Protein AF-A0A1I9G4T0-F1 (afdb_monomer)

Foldseek 3Di:
DDDDDPCPDPDPDPQDPLNVVLVVLVVQLVVLVVVVVVVCVVPVDDDCPDPSVVSNVVSVLVNQLSVCVVVPPPPQPDSDPLSVLVVVVVPDVVSVVVNVVVVVVVVVVVVVD

pLDDT: mean 79.98, std 18.48, range [34.06, 97.25]

Radius of gyration: 18.48 Å; Cα contacts (8 Å, |Δi|>4): 51; chains: 1; bounding box: 51×46×43 Å

InterPro domains:
  IPR004012 RUN domain [PF02759] (55-99)
  IPR004012 RUN domain [PS50826] (47-113)
  IPR037213 RUN domain superfamily [G3DSA:1.20.58.900] (13-106)
  IPR037213 RUN domain superfamily [SSF140741] (20-101)

Nearest PDB structures (foldseek):
  8pm4-assembly1_A  TM=6.466E-01  e=3.377E+00  Gordonia otitidis NBRC 100426

Organism: Brugia malayi (NCBI:txid6279)

Sequence (113 aa):
MLCINFDVDFDVEAPTEATRRKERLLNTLKREVKIIMEESVNRKAINAKSTYVTSLCAAVEQCLLDGLKRRLLGLFGGRSTYALLHNIAKFCPEAATVLTLTIRAHDDEIVFV

Mean predicted aligned error: 10.46 Å

Secondary structure (DSSP, 8-state):
----------------HHHHHHHHHHHHHHHHHHHHHHHHHHHSS--TTSHHHHHHHHHHHHHHHHHHHHH-SS-SSSS-HHHHHHHHTTT-HHHHHHHHHHHHHHHHHHHT-

Solvent-accessible surface area (backbone atoms only — not comparable to full-atom values): 6880 Å² total; per-residue (Å²): 144,77,90,81,72,98,69,81,79,84,74,88,62,82,75,47,74,67,53,52,52,51,48,52,44,51,52,51,36,55,49,39,54,50,52,47,50,55,47,37,70,73,60,76,60,77,61,83,88,35,68,61,48,53,52,36,51,53,38,49,50,53,47,52,51,57,54,48,73,77,62,74,72,85,76,60,98,52,102,41,73,67,52,49,43,63,58,48,26,76,80,31,72,69,45,36,52,51,47,56,52,50,52,52,54,51,56,55,57,56,74,78,104

Structure (mmCIF, N/CA/C/O backbone):
data_AF-A0A1I9G4T0-F1
#
_entry.id   AF-A0A1I9G4T0-F1
#
loop_
_atom_site.group_PDB
_atom_site.id
_atom_site.type_symbol
_atom_site.label_atom_id
_atom_site.label_alt_id
_atom_site.label_comp_id
_atom_site.label_asym_id
_atom_site.label_entity_id
_atom_site.label_seq_id
_atom_site.pdbx_PDB_ins_code
_atom_site.Cartn_x
_atom_site.Cartn_y
_atom_site.Cartn_z
_atom_site.occupancy
_atom_site.B_iso_or_equiv
_atom_site.auth_seq_id
_atom_site.auth_comp_id
_atom_site.auth_asym_id
_atom_site.auth_atom_id
_atom_site.pdbx_PDB_model_num
ATOM 1 N N . MET A 1 1 ? 14.961 -31.194 5.552 1.00 45.88 1 MET A N 1
ATOM 2 C CA . MET A 1 1 ? 16.235 -30.644 6.049 1.00 45.88 1 MET A CA 1
ATOM 3 C C . MET A 1 1 ? 17.078 -30.268 4.852 1.00 45.88 1 MET A C 1
ATOM 5 O O . MET A 1 1 ? 17.611 -31.153 4.207 1.00 45.88 1 MET A O 1
ATOM 9 N N . LEU A 1 2 ? 17.075 -28.981 4.517 1.00 36.69 2 LEU A N 1
ATOM 10 C CA . LEU A 1 2 ? 18.189 -28.234 3.933 1.00 36.69 2 LEU A CA 1
ATOM 11 C C . LEU A 1 2 ? 17.692 -26.795 3.792 1.00 36.69 2 LEU A C 1
ATOM 13 O O . LEU A 1 2 ? 17.016 -26.428 2.837 1.00 36.69 2 LEU A O 1
ATOM 17 N N . CYS A 1 3 ? 17.948 -26.029 4.852 1.00 46.94 3 CYS A N 1
ATOM 18 C CA . CYS A 1 3 ? 17.951 -24.579 4.816 1.00 46.94 3 CYS A CA 1
ATOM 19 C C . CYS A 1 3 ? 19.026 -24.179 3.805 1.00 46.94 3 CYS A C 1
ATOM 21 O O . CYS A 1 3 ? 20.199 -24.468 4.035 1.00 46.94 3 CYS A O 1
ATOM 23 N N . ILE A 1 4 ? 18.637 -23.572 2.687 1.00 50.59 4 ILE A N 1
ATOM 24 C CA . ILE A 1 4 ? 19.594 -23.014 1.732 1.00 50.59 4 ILE A CA 1
ATOM 25 C C . ILE A 1 4 ? 19.441 -21.497 1.787 1.00 50.59 4 ILE A C 1
ATOM 27 O O . ILE A 1 4 ? 18.586 -20.910 1.137 1.00 50.59 4 ILE A O 1
ATOM 31 N N . ASN A 1 5 ? 20.231 -20.945 2.707 1.00 40.97 5 ASN A N 1
ATOM 32 C CA . ASN A 1 5 ? 20.834 -19.616 2.748 1.00 40.97 5 ASN A CA 1
ATOM 33 C C . ASN A 1 5 ? 19.957 -18.408 2.395 1.00 40.97 5 ASN A C 1
ATOM 35 O O . ASN A 1 5 ? 19.859 -17.954 1.259 1.00 40.97 5 ASN A O 1
ATOM 39 N N . PHE A 1 6 ? 19.430 -17.832 3.474 1.00 43.31 6 PHE A N 1
ATOM 40 C CA . PHE A 1 6 ? 19.216 -16.404 3.654 1.00 43.31 6 PHE A CA 1
ATOM 41 C C . PHE A 1 6 ? 20.584 -15.701 3.731 1.00 43.31 6 PHE A C 1
ATOM 43 O O . PHE A 1 6 ? 21.030 -15.328 4.806 1.00 43.31 6 PHE A O 1
ATOM 50 N N . ASP A 1 7 ? 21.267 -15.570 2.601 1.00 40.59 7 ASP A N 1
ATOM 51 C CA . ASP A 1 7 ? 22.393 -14.647 2.449 1.00 40.59 7 ASP A CA 1
ATOM 52 C C . ASP A 1 7 ? 22.093 -13.837 1.191 1.00 40.59 7 ASP A C 1
ATOM 54 O O . ASP A 1 7 ? 22.430 -14.203 0.069 1.00 40.59 7 ASP A O 1
ATOM 58 N N . VAL A 1 8 ? 21.282 -12.793 1.370 1.00 46.91 8 VAL A N 1
ATOM 59 C CA . VAL A 1 8 ? 21.206 -11.722 0.381 1.00 46.91 8 VAL A CA 1
ATOM 60 C C . VAL A 1 8 ? 22.439 -10.882 0.654 1.00 46.91 8 VAL A C 1
ATOM 62 O O . VAL A 1 8 ? 22.428 -10.088 1.596 1.00 46.91 8 VAL A O 1
ATOM 65 N N . ASP A 1 9 ? 23.489 -11.134 -0.125 1.00 34.06 9 ASP A N 1
ATOM 66 C CA . ASP A 1 9 ? 24.745 -10.393 -0.128 1.00 34.06 9 ASP A CA 1
ATOM 67 C C . ASP A 1 9 ? 24.509 -8.896 0.128 1.00 34.06 9 ASP A C 1
ATOM 69 O O . ASP A 1 9 ? 23.803 -8.193 -0.605 1.00 34.06 9 ASP A O 1
ATOM 73 N N . PHE A 1 10 ? 25.091 -8.419 1.229 1.00 52.75 10 PHE A N 1
ATOM 74 C CA . PHE A 1 10 ? 25.192 -7.010 1.583 1.00 52.75 10 PHE A CA 1
ATOM 75 C C . PHE A 1 10 ? 26.375 -6.406 0.822 1.00 52.75 10 PHE A C 1
ATOM 77 O O . PHE A 1 10 ? 27.399 -6.060 1.406 1.00 52.75 10 PHE A O 1
ATOM 84 N N . ASP A 1 11 ? 26.247 -6.271 -0.493 1.00 40.16 11 ASP A N 1
ATOM 85 C CA . ASP A 1 11 ? 27.157 -5.422 -1.253 1.00 40.16 11 ASP A CA 1
ATOM 86 C C . ASP A 1 11 ? 26.722 -3.960 -1.075 1.00 40.16 11 ASP A C 1
ATOM 88 O O . ASP A 1 11 ? 25.740 -3.488 -1.658 1.00 40.16 11 ASP A O 1
ATOM 92 N N . VAL A 1 12 ? 27.448 -3.223 -0.225 1.00 53.91 12 VAL A N 1
ATOM 93 C CA . VAL A 1 12 ? 27.384 -1.753 -0.152 1.00 53.91 12 VAL A CA 1
ATOM 94 C C . VAL A 1 12 ? 28.040 -1.182 -1.407 1.00 53.91 12 VAL A C 1
ATOM 96 O O . VAL A 1 12 ? 29.164 -0.691 -1.412 1.00 53.91 12 VAL A O 1
ATOM 99 N N . GLU A 1 13 ? 27.302 -1.243 -2.506 1.00 46.78 13 GLU A N 1
ATOM 100 C CA . GLU A 1 13 ? 27.539 -0.401 -3.666 1.00 46.78 13 GLU A CA 1
ATOM 101 C C . GLU A 1 13 ? 26.925 0.980 -3.392 1.00 46.78 13 GLU A C 1
ATOM 103 O O . GLU A 1 13 ? 25.825 1.092 -2.839 1.00 46.78 13 GLU A O 1
ATOM 108 N N . ALA A 1 14 ? 27.655 2.056 -3.712 1.00 59.75 14 ALA A N 1
ATOM 109 C CA . ALA A 1 14 ? 27.213 3.420 -3.430 1.00 59.75 14 ALA A CA 1
ATOM 110 C C . ALA A 1 14 ? 25.772 3.625 -3.943 1.00 59.75 14 ALA A C 1
ATOM 112 O O . ALA A 1 14 ? 25.498 3.372 -5.120 1.00 59.75 14 ALA A O 1
ATOM 113 N N . PRO A 1 15 ? 24.823 4.064 -3.092 1.00 61.81 15 PRO A N 1
ATOM 114 C CA . PRO A 1 15 ? 23.416 4.016 -3.449 1.00 61.81 15 PRO A CA 1
ATOM 115 C C . PRO A 1 15 ? 23.158 4.962 -4.617 1.00 61.81 15 PRO A C 1
ATOM 117 O O . PRO A 1 15 ? 23.277 6.184 -4.479 1.00 61.81 15 PRO A O 1
ATOM 120 N N . THR A 1 16 ? 22.785 4.380 -5.758 1.00 80.94 16 THR A N 1
ATOM 121 C CA . THR A 1 16 ? 22.353 5.125 -6.943 1.00 80.94 16 THR A CA 1
ATOM 122 C C . THR A 1 16 ? 21.214 6.085 -6.581 1.00 80.94 16 THR A C 1
ATOM 124 O O . THR A 1 16 ? 20.464 5.859 -5.625 1.00 80.94 16 THR A O 1
ATOM 127 N N . GLU A 1 17 ? 21.021 7.150 -7.363 1.00 83.50 17 GLU A N 1
ATOM 128 C CA . GLU A 1 17 ? 19.911 8.094 -7.144 1.00 83.50 17 GLU A CA 1
ATOM 129 C C . GLU A 1 17 ? 18.542 7.383 -7.136 1.00 83.50 17 GLU A C 1
ATOM 131 O O . GLU A 1 17 ? 17.634 7.752 -6.389 1.00 83.50 17 GLU A O 1
ATOM 136 N N . ALA A 1 18 ? 18.408 6.289 -7.894 1.00 82.12 18 ALA A N 1
ATOM 137 C CA . ALA A 1 18 ? 17.226 5.433 -7.873 1.00 82.12 18 ALA A CA 1
ATOM 138 C C . ALA A 1 18 ? 17.037 4.718 -6.522 1.00 82.12 18 ALA A C 1
ATOM 140 O O . ALA A 1 18 ? 15.914 4.664 -6.015 1.00 82.12 18 ALA A O 1
ATOM 141 N N . THR A 1 19 ? 18.116 4.211 -5.919 1.00 86.19 19 THR A N 1
ATOM 142 C CA . THR A 1 19 ? 18.098 3.586 -4.588 1.00 86.19 19 THR A CA 1
ATOM 143 C C . THR A 1 19 ? 17.715 4.602 -3.514 1.00 86.19 19 THR A C 1
ATOM 145 O O . THR A 1 19 ? 16.812 4.336 -2.722 1.00 86.19 19 THR A O 1
ATOM 148 N N . ARG A 1 20 ? 18.303 5.806 -3.544 1.00 88.56 20 ARG A N 1
ATOM 149 C CA . ARG A 1 20 ? 17.976 6.899 -2.606 1.00 88.56 20 ARG A CA 1
ATOM 150 C C . ARG A 1 20 ? 16.524 7.350 -2.729 1.00 88.56 20 ARG A C 1
ATOM 152 O O . ARG A 1 20 ? 15.841 7.560 -1.730 1.00 88.56 20 ARG A O 1
ATOM 159 N N . ARG A 1 21 ? 16.022 7.482 -3.957 1.00 89.12 21 ARG A N 1
ATOM 160 C CA . ARG A 1 21 ? 14.618 7.819 -4.224 1.00 89.12 21 ARG A CA 1
ATOM 161 C C . ARG A 1 21 ? 13.670 6.747 -3.691 1.00 89.12 21 ARG A C 1
ATOM 163 O O . ARG A 1 21 ? 12.700 7.088 -3.017 1.00 89.12 21 ARG A O 1
ATOM 170 N N . LYS A 1 22 ? 13.966 5.469 -3.947 1.00 89.94 22 LYS A N 1
ATOM 171 C CA . LYS A 1 22 ? 13.203 4.333 -3.409 1.00 89.94 22 LYS A CA 1
ATOM 172 C C . LYS A 1 22 ? 13.189 4.361 -1.881 1.00 89.94 22 LYS A C 1
ATOM 174 O O . LYS A 1 22 ? 12.131 4.205 -1.282 1.00 89.94 22 LYS A O 1
ATOM 179 N N . GLU A 1 23 ? 14.336 4.596 -1.256 1.00 93.56 23 GLU A N 1
ATOM 180 C CA . GLU A 1 23 ? 14.456 4.673 0.199 1.00 93.56 23 GLU A CA 1
ATOM 181 C C . GLU A 1 23 ? 13.604 5.807 0.786 1.00 93.56 23 GLU A C 1
ATOM 183 O O . GLU A 1 23 ? 12.851 5.579 1.732 1.00 93.56 23 GLU A O 1
ATOM 188 N N . ARG A 1 24 ? 13.639 7.005 0.187 1.00 94.50 24 ARG A N 1
ATOM 189 C CA . ARG A 1 24 ? 12.790 8.135 0.606 1.00 94.50 24 ARG A CA 1
ATOM 190 C C . ARG A 1 24 ? 11.305 7.784 0.548 1.00 94.50 24 ARG A C 1
ATOM 192 O O . ARG A 1 24 ? 10.596 8.027 1.518 1.00 94.50 24 ARG A O 1
ATOM 199 N N . LEU A 1 25 ? 10.853 7.182 -0.552 1.00 94.69 25 LEU A N 1
ATOM 200 C CA . LEU A 1 25 ? 9.458 6.764 -0.719 1.00 94.69 25 LEU A CA 1
ATOM 201 C C . LEU A 1 25 ? 9.047 5.724 0.333 1.00 94.69 25 LEU A C 1
ATOM 203 O O . LEU A 1 25 ? 8.004 5.868 0.967 1.00 94.69 25 LEU A O 1
ATOM 207 N N . LEU A 1 26 ? 9.896 4.724 0.583 1.00 95.06 26 LEU A N 1
ATOM 208 C CA . LEU A 1 26 ? 9.639 3.707 1.604 1.00 95.06 26 LEU A CA 1
ATOM 209 C C . LEU A 1 26 ? 9.621 4.291 3.019 1.00 95.06 26 LEU A C 1
ATOM 211 O O . LEU A 1 26 ? 8.795 3.885 3.831 1.00 95.06 26 LEU A O 1
ATOM 215 N N . ASN A 1 27 ? 10.500 5.244 3.324 1.00 96.44 27 ASN A N 1
ATOM 216 C CA . ASN A 1 27 ? 10.526 5.907 4.626 1.00 96.44 27 ASN A CA 1
ATOM 217 C C . ASN A 1 27 ? 9.270 6.757 4.853 1.00 96.44 27 ASN A C 1
ATOM 219 O O . ASN A 1 27 ? 8.710 6.725 5.949 1.00 96.44 27 ASN A O 1
ATOM 223 N N . THR A 1 28 ? 8.791 7.461 3.825 1.00 96.69 28 THR A N 1
ATOM 224 C CA . THR A 1 28 ? 7.504 8.168 3.877 1.00 96.69 28 THR A CA 1
ATOM 225 C C . THR A 1 28 ? 6.357 7.189 4.097 1.00 96.69 28 THR A C 1
ATOM 227 O O . THR A 1 28 ? 5.586 7.362 5.034 1.00 96.69 28 THR A O 1
ATOM 230 N N . LEU A 1 29 ? 6.280 6.110 3.314 1.00 97.19 29 LEU A N 1
ATOM 231 C CA . LEU A 1 29 ? 5.213 5.122 3.458 1.00 97.19 29 LEU A CA 1
ATOM 232 C C . LEU A 1 29 ? 5.193 4.490 4.859 1.00 97.19 29 LEU A C 1
ATOM 234 O O . LEU A 1 29 ? 4.140 4.400 5.482 1.00 97.19 29 LEU A O 1
ATOM 238 N N . LYS A 1 30 ? 6.360 4.109 5.395 1.00 96.81 30 LYS A N 1
ATOM 239 C CA . LYS A 1 30 ? 6.486 3.582 6.765 1.00 96.81 30 LYS A CA 1
ATOM 240 C C . LYS A 1 30 ? 5.996 4.577 7.817 1.00 96.81 30 LYS A C 1
ATOM 242 O O . LYS A 1 30 ? 5.363 4.166 8.787 1.00 96.81 30 LYS A O 1
ATOM 247 N N . ARG A 1 31 ? 6.288 5.870 7.641 1.00 97.25 31 ARG A N 1
ATOM 248 C CA . ARG A 1 31 ? 5.804 6.931 8.533 1.00 97.25 31 ARG A CA 1
ATOM 249 C C . ARG A 1 31 ? 4.280 7.008 8.511 1.00 97.25 31 ARG A C 1
ATOM 251 O O . ARG A 1 31 ? 3.682 6.976 9.579 1.00 97.25 31 ARG A O 1
ATOM 258 N N . GLU A 1 32 ? 3.666 7.061 7.333 1.00 97.12 32 GLU A N 1
ATOM 259 C CA . GLU A 1 32 ? 2.202 7.141 7.210 1.00 97.12 32 GLU A CA 1
ATOM 260 C C . GLU A 1 32 ? 1.507 5.907 7.802 1.00 97.12 32 GLU A C 1
ATOM 262 O O . GLU A 1 32 ? 0.519 6.039 8.521 1.00 97.12 32 GLU A O 1
ATOM 267 N N . VAL A 1 33 ? 2.068 4.708 7.589 1.00 96.75 33 VAL A N 1
ATOM 268 C CA . VAL A 1 33 ? 1.570 3.461 8.201 1.00 96.75 33 VAL A CA 1
ATOM 269 C C . VAL A 1 33 ? 1.636 3.524 9.727 1.00 96.75 33 VAL A C 1
ATOM 271 O O . VAL A 1 33 ? 0.700 3.107 10.408 1.00 96.75 33 VAL A O 1
ATOM 274 N N . LYS A 1 34 ? 2.721 4.068 10.285 1.00 96.06 34 LYS A N 1
ATOM 275 C CA . LYS A 1 34 ? 2.841 4.241 11.735 1.00 96.06 34 LYS A CA 1
ATOM 276 C C . LYS A 1 34 ? 1.776 5.201 12.268 1.00 96.06 34 LYS A C 1
ATOM 278 O O . LYS A 1 34 ? 1.112 4.875 13.245 1.00 96.06 34 LYS A O 1
ATOM 283 N N . ILE A 1 35 ? 1.581 6.338 11.603 1.00 94.06 35 ILE A N 1
ATOM 284 C CA . ILE A 1 35 ? 0.605 7.351 12.019 1.00 94.06 35 ILE A CA 1
ATOM 285 C C . ILE A 1 35 ? -0.817 6.776 12.004 1.00 94.06 35 ILE A C 1
ATOM 287 O O . ILE A 1 35 ? -1.535 6.907 12.992 1.00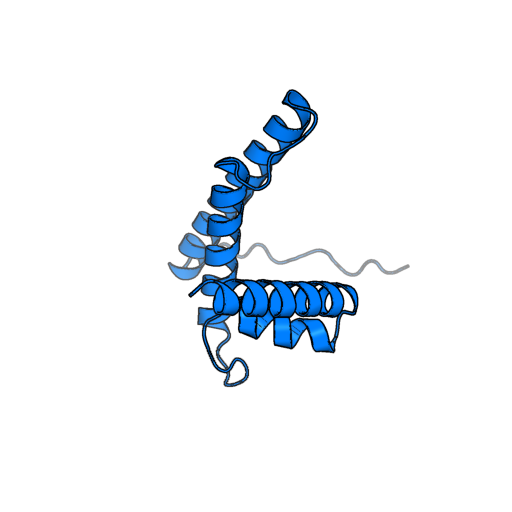 94.06 35 ILE A O 1
ATOM 291 N N . ILE A 1 36 ? -1.229 6.112 10.917 1.00 93.19 36 ILE A N 1
ATOM 292 C CA . ILE A 1 36 ? -2.585 5.549 10.836 1.00 93.19 36 ILE A CA 1
ATOM 293 C C . ILE A 1 36 ? -2.794 4.430 11.864 1.00 93.19 36 ILE A C 1
ATOM 295 O O . ILE A 1 36 ? -3.887 4.289 12.408 1.00 93.19 36 ILE A O 1
ATOM 299 N N . MET A 1 37 ? -1.748 3.657 12.173 1.00 93.88 37 MET A N 1
ATOM 300 C CA . MET A 1 37 ? -1.804 2.614 13.193 1.00 93.88 37 MET A CA 1
ATOM 301 C C . MET A 1 37 ? -1.984 3.215 14.591 1.00 93.88 37 MET A C 1
ATOM 303 O O . MET A 1 37 ? -2.881 2.788 15.314 1.00 93.88 37 MET A O 1
ATOM 307 N N . GLU A 1 38 ? -1.202 4.234 14.950 1.00 93.06 38 GLU A N 1
ATOM 308 C CA . GLU A 1 38 ? -1.351 4.962 16.220 1.00 93.06 38 GLU A CA 1
ATOM 309 C C . GLU A 1 38 ? -2.750 5.582 16.347 1.00 93.06 38 GLU A C 1
ATOM 311 O O . GLU A 1 38 ? -3.420 5.433 17.370 1.00 93.06 38 GLU A O 1
ATOM 316 N N . GLU A 1 39 ? -3.243 6.197 15.275 1.00 90.56 39 GLU A N 1
ATOM 317 C CA . GLU A 1 39 ? -4.573 6.800 15.253 1.00 90.56 39 GLU A CA 1
ATOM 318 C C . GLU A 1 39 ? -5.694 5.759 15.408 1.00 90.56 39 GLU A C 1
ATOM 320 O O . GLU A 1 39 ? -6.665 5.987 16.137 1.00 90.56 39 GLU A O 1
ATOM 325 N N . SER A 1 40 ? -5.551 4.589 14.772 1.00 89.88 40 SER A N 1
ATOM 326 C CA . SER A 1 40 ? -6.513 3.484 14.892 1.00 89.88 40 SER A CA 1
ATOM 327 C C . SER A 1 40 ? -6.660 3.002 16.336 1.00 89.88 40 SER A C 1
ATOM 329 O O . SER A 1 40 ? -7.771 2.702 16.783 1.00 89.88 40 SER A O 1
ATOM 331 N N . VAL A 1 41 ? -5.550 2.993 17.081 1.00 90.56 41 VAL A N 1
ATOM 332 C CA . VAL A 1 41 ? -5.509 2.584 18.487 1.00 90.56 41 VAL A CA 1
ATOM 333 C C . VAL A 1 41 ? -6.177 3.642 19.365 1.00 90.56 41 VAL A C 1
ATOM 335 O O . VAL A 1 41 ? -6.959 3.296 20.251 1.00 90.56 41 VAL A O 1
ATOM 338 N N . ASN A 1 42 ? -5.942 4.927 19.091 1.00 86.62 42 ASN A N 1
ATOM 339 C CA . ASN A 1 42 ? -6.480 6.016 19.907 1.00 86.62 42 ASN A CA 1
ATOM 340 C C . ASN A 1 42 ? -7.982 6.257 19.698 1.00 86.62 42 ASN A C 1
ATOM 342 O O . ASN A 1 42 ? -8.690 6.556 20.661 1.00 86.62 42 ASN A O 1
ATOM 346 N N . ARG A 1 43 ? -8.493 6.153 18.463 1.00 81.19 43 ARG A N 1
ATOM 347 C CA . ARG A 1 43 ? -9.882 6.542 18.137 1.00 81.19 43 ARG A CA 1
ATOM 348 C C . ARG A 1 43 ? -10.862 5.387 17.960 1.00 81.19 43 ARG A C 1
ATOM 350 O O . ARG A 1 43 ? -12.048 5.649 17.772 1.00 81.19 43 ARG A O 1
ATOM 357 N N . LYS A 1 44 ? -10.408 4.129 18.024 1.00 75.50 44 LYS A N 1
ATOM 358 C CA . LYS A 1 44 ? -11.184 2.888 17.785 1.00 75.50 44 LYS A CA 1
ATOM 359 C C . LYS A 1 44 ? -11.797 2.747 16.380 1.00 75.50 44 LYS A C 1
ATOM 361 O O . LYS A 1 44 ? -12.119 1.632 15.983 1.00 75.50 44 LYS A O 1
ATOM 366 N N . ALA A 1 45 ? -11.950 3.837 15.627 1.00 77.56 45 ALA A N 1
ATOM 367 C CA . ALA A 1 45 ? -12.396 3.861 14.241 1.00 77.56 45 ALA A CA 1
ATOM 368 C C . ALA A 1 45 ? -11.715 5.004 13.476 1.00 77.56 45 ALA A C 1
ATOM 370 O O . ALA A 1 45 ? -11.608 6.127 13.972 1.00 77.56 45 ALA A O 1
ATOM 371 N N . ILE A 1 46 ? -11.288 4.720 12.246 1.00 87.38 46 ILE A N 1
ATOM 372 C CA . ILE A 1 46 ? -10.711 5.710 11.334 1.00 87.38 46 ILE A CA 1
ATOM 373 C C . ILE A 1 46 ? -11.780 6.124 10.324 1.00 87.38 46 ILE A C 1
ATOM 375 O O . ILE A 1 46 ? -12.401 5.280 9.681 1.00 87.38 46 ILE A O 1
ATOM 379 N N . ASN A 1 47 ? -11.979 7.433 10.156 1.00 88.62 47 ASN A N 1
ATOM 380 C CA . ASN A 1 47 ? -12.845 7.960 9.105 1.00 88.62 47 ASN A CA 1
ATOM 381 C C . ASN A 1 47 ? -12.138 7.856 7.743 1.00 88.62 47 ASN A C 1
ATOM 383 O O . ASN A 1 47 ? -11.021 8.354 7.587 1.00 88.62 47 ASN A O 1
ATOM 387 N N . ALA A 1 48 ? -12.813 7.278 6.747 1.00 85.75 48 ALA A N 1
ATOM 388 C CA . ALA A 1 48 ? -12.319 7.167 5.374 1.00 85.75 48 ALA A CA 1
ATOM 389 C C . ALA A 1 48 ? -11.986 8.527 4.726 1.00 85.75 48 ALA A C 1
ATOM 391 O O . ALA A 1 48 ? -11.133 8.592 3.852 1.00 85.75 48 ALA A O 1
ATOM 392 N N . LYS A 1 49 ? -12.616 9.620 5.179 1.00 87.06 49 LYS A N 1
ATOM 393 C CA . LYS A 1 49 ? -12.344 10.996 4.720 1.00 87.06 49 LYS A CA 1
ATOM 394 C C . LYS A 1 49 ? -11.313 11.740 5.579 1.00 87.06 49 LYS A C 1
ATOM 396 O O . LYS A 1 49 ? -11.170 12.953 5.456 1.00 87.06 49 LYS A O 1
ATOM 401 N N . SER A 1 50 ? -10.646 11.053 6.506 1.00 91.00 50 SER A N 1
ATOM 402 C CA . SER A 1 50 ? -9.613 11.673 7.337 1.00 91.00 50 SER A CA 1
ATOM 403 C C . SER A 1 50 ? -8.351 11.977 6.532 1.00 91.00 50 SER A C 1
ATOM 405 O O . SER A 1 50 ? -8.018 11.297 5.562 1.00 91.00 50 SER A O 1
ATOM 407 N N . THR A 1 51 ? -7.599 12.972 6.993 1.00 92.19 51 THR A N 1
ATOM 408 C CA . THR A 1 51 ? -6.307 13.349 6.409 1.00 92.19 51 THR A CA 1
ATOM 409 C C . THR A 1 51 ? -5.280 12.217 6.477 1.00 92.19 51 THR A C 1
ATOM 411 O O . THR A 1 51 ? -4.460 12.100 5.572 1.00 92.19 51 THR A O 1
ATOM 414 N N . TYR A 1 52 ? -5.357 11.349 7.492 1.00 92.25 52 TYR A N 1
ATOM 415 C CA . TYR A 1 52 ? -4.501 10.167 7.637 1.00 92.25 52 TYR A CA 1
ATOM 416 C C . TYR A 1 52 ? -4.684 9.167 6.491 1.00 92.25 52 TYR A C 1
ATOM 418 O O . TYR A 1 52 ? -3.703 8.667 5.945 1.00 92.25 52 TYR A O 1
ATOM 426 N N . VAL A 1 53 ? -5.935 8.911 6.092 1.00 94.25 53 VAL A N 1
ATOM 427 C CA . VAL A 1 53 ? -6.251 8.015 4.968 1.00 94.25 53 VAL A CA 1
ATOM 428 C C . VAL A 1 53 ? -5.762 8.627 3.659 1.00 94.25 53 VAL A C 1
ATOM 430 O O . VAL A 1 53 ? -5.039 7.970 2.916 1.00 94.25 53 VAL A O 1
ATOM 433 N N . THR A 1 54 ? -6.068 9.903 3.411 1.00 95.06 54 THR A N 1
ATOM 434 C CA . THR A 1 54 ? -5.623 10.604 2.196 1.00 95.06 54 THR A CA 1
ATOM 435 C C . THR A 1 54 ? -4.096 10.622 2.069 1.00 95.06 54 THR A C 1
ATOM 437 O O . THR A 1 54 ? -3.564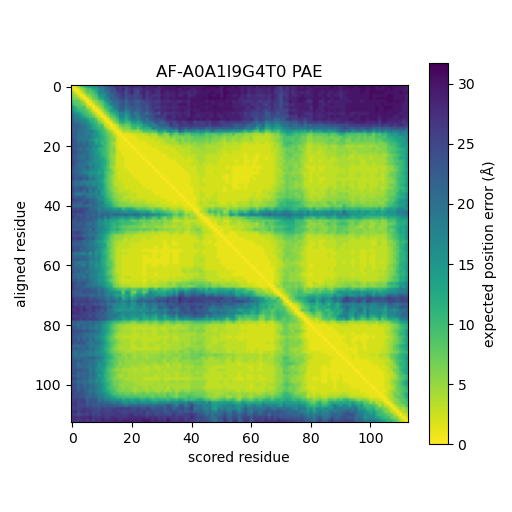 10.336 0.996 1.00 95.06 54 THR A O 1
ATOM 440 N N . SER A 1 55 ? -3.382 10.917 3.160 1.00 95.25 55 SER A N 1
ATOM 441 C CA . SER A 1 55 ? -1.914 10.965 3.192 1.00 95.25 55 SER A CA 1
ATOM 442 C C . SER A 1 55 ? -1.286 9.595 2.919 1.00 95.25 55 SER A C 1
ATOM 444 O O . SER A 1 55 ? -0.396 9.468 2.072 1.00 95.25 55 SER A O 1
ATOM 446 N N . LEU A 1 56 ? -1.810 8.541 3.554 1.00 96.50 56 LEU A N 1
ATOM 447 C CA . LEU A 1 56 ? -1.374 7.170 3.302 1.00 96.50 56 LEU A CA 1
ATOM 448 C C . LEU A 1 56 ? -1.605 6.761 1.842 1.00 96.50 56 LEU A C 1
ATOM 450 O O . LEU A 1 56 ? -0.696 6.221 1.211 1.00 96.50 56 LEU A O 1
ATOM 454 N N . CYS A 1 57 ? -2.791 7.035 1.291 1.00 94.81 57 CYS A N 1
ATOM 455 C CA . CYS A 1 57 ? -3.113 6.731 -0.104 1.00 94.81 57 CYS A CA 1
ATOM 456 C C . CYS A 1 57 ? -2.148 7.427 -1.073 1.00 94.81 57 CYS A C 1
ATOM 458 O O . CYS A 1 57 ? -1.636 6.777 -1.985 1.00 94.81 57 CYS A O 1
ATOM 460 N N . ALA A 1 58 ? -1.826 8.702 -0.837 1.00 95.44 58 ALA A N 1
ATOM 461 C CA . ALA A 1 58 ? -0.859 9.441 -1.647 1.00 95.44 58 ALA A CA 1
ATOM 462 C C . ALA A 1 58 ? 0.551 8.826 -1.574 1.00 95.44 58 ALA A C 1
ATOM 464 O O . ALA A 1 58 ? 1.212 8.655 -2.602 1.00 95.44 58 ALA A O 1
ATOM 465 N N . ALA A 1 59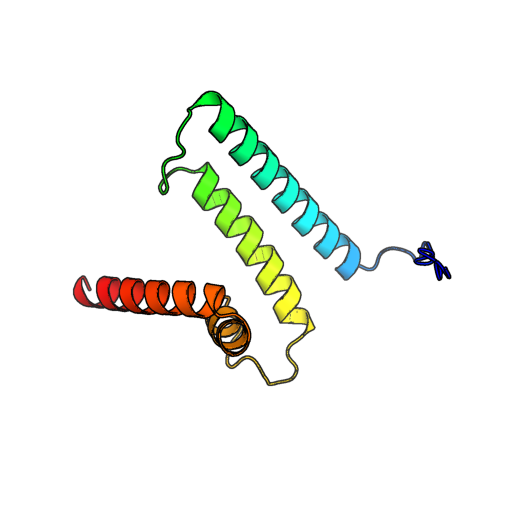 ? 1.013 8.438 -0.380 1.00 96.19 59 ALA A N 1
ATOM 466 C CA . ALA A 1 59 ? 2.314 7.789 -0.207 1.00 96.19 59 ALA A CA 1
ATOM 467 C C . ALA A 1 59 ? 2.382 6.422 -0.914 1.00 96.19 59 ALA A C 1
ATOM 469 O O . ALA A 1 59 ? 3.386 6.105 -1.561 1.00 96.19 59 ALA A O 1
ATOM 470 N N . VAL A 1 60 ? 1.311 5.622 -0.833 1.00 96.12 60 VAL A N 1
ATOM 471 C CA . VAL A 1 60 ? 1.191 4.334 -1.537 1.00 96.12 60 VAL A CA 1
ATOM 472 C C . VAL A 1 60 ? 1.211 4.542 -3.049 1.00 96.12 60 VAL A C 1
ATOM 474 O O . VAL A 1 60 ? 1.986 3.882 -3.745 1.00 96.12 60 VAL A O 1
ATOM 477 N N . GLU A 1 61 ? 0.410 5.472 -3.566 1.00 93.50 61 GLU A N 1
ATOM 478 C CA . GLU A 1 61 ? 0.340 5.758 -4.999 1.00 93.50 61 GLU A CA 1
ATOM 479 C C . GLU A 1 61 ? 1.703 6.182 -5.553 1.00 93.50 61 GLU A C 1
ATOM 481 O O . GLU A 1 61 ? 2.166 5.629 -6.553 1.00 93.50 61 GLU A O 1
ATOM 486 N N . GLN A 1 62 ? 2.409 7.083 -4.868 1.00 92.88 62 GLN A N 1
ATOM 487 C CA . GLN A 1 62 ? 3.753 7.501 -5.271 1.00 92.88 62 GLN A CA 1
ATOM 488 C C . GLN A 1 62 ? 4.749 6.334 -5.296 1.00 92.88 62 GLN A C 1
ATOM 490 O O . GLN A 1 62 ? 5.547 6.233 -6.233 1.00 92.88 62 GLN A O 1
ATOM 495 N N . CYS A 1 63 ? 4.690 5.430 -4.313 1.00 91.44 63 CYS A N 1
ATOM 496 C CA . CYS A 1 63 ? 5.522 4.224 -4.293 1.00 91.44 63 CYS A CA 1
ATOM 497 C C . CYS A 1 63 ? 5.231 3.309 -5.491 1.00 91.44 63 CYS A C 1
ATOM 499 O O . CYS A 1 63 ? 6.159 2.829 -6.151 1.00 91.44 63 CYS A O 1
ATOM 501 N N . LEU A 1 64 ? 3.952 3.078 -5.795 1.00 90.19 64 LEU A N 1
ATOM 502 C CA . LEU A 1 64 ? 3.527 2.227 -6.908 1.00 90.19 64 LEU A CA 1
ATOM 503 C C . LEU A 1 64 ? 3.923 2.829 -8.258 1.00 90.19 64 LEU A C 1
ATOM 505 O O . LEU A 1 64 ? 4.497 2.134 -9.097 1.00 90.19 64 LEU A O 1
ATOM 509 N N . LEU A 1 65 ? 3.688 4.126 -8.460 1.00 88.00 65 LEU A N 1
ATOM 510 C CA 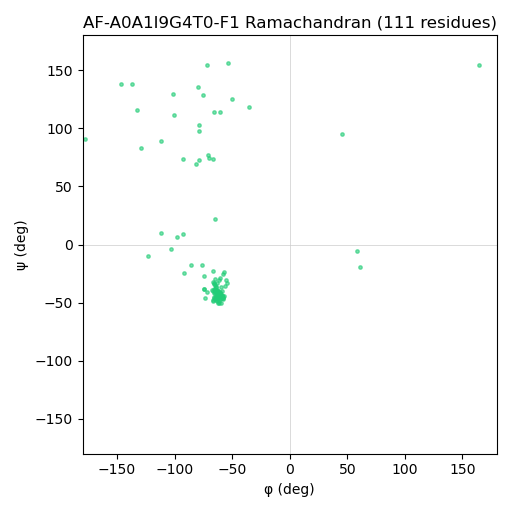. LEU A 1 65 ? 4.040 4.827 -9.696 1.00 88.00 65 LEU A CA 1
ATOM 511 C C . LEU A 1 65 ? 5.555 4.858 -9.936 1.00 88.00 65 LEU A C 1
ATOM 513 O O . LEU A 1 65 ? 6.001 4.720 -11.079 1.00 88.00 65 LEU A O 1
ATOM 517 N N . ASP A 1 66 ? 6.361 4.990 -8.881 1.00 86.31 66 ASP A N 1
ATOM 518 C CA . ASP A 1 66 ? 7.820 4.904 -8.967 1.00 86.31 66 ASP A CA 1
ATOM 519 C C . ASP A 1 66 ? 8.296 3.505 -9.401 1.00 86.31 66 ASP A C 1
ATOM 521 O O . ASP A 1 66 ? 9.193 3.378 -10.240 1.00 86.31 66 ASP A O 1
ATOM 525 N N . GLY A 1 67 ? 7.651 2.449 -8.895 1.00 81.00 67 GLY A N 1
ATOM 526 C CA . GLY A 1 67 ? 7.873 1.068 -9.333 1.00 81.00 67 GLY A CA 1
ATOM 527 C C . GLY A 1 67 ? 7.456 0.826 -10.786 1.00 81.00 67 GLY A C 1
ATOM 528 O O . GLY A 1 67 ? 8.234 0.275 -11.569 1.00 81.00 67 GLY A O 1
ATOM 529 N N . LEU A 1 68 ? 6.269 1.297 -11.175 1.00 78.00 68 LEU A N 1
ATOM 530 C CA . LEU A 1 68 ? 5.748 1.180 -12.539 1.00 78.00 68 LEU A CA 1
ATOM 531 C C . LEU A 1 68 ? 6.635 1.913 -13.548 1.00 78.00 68 LEU A C 1
ATOM 533 O O . LEU A 1 68 ? 6.933 1.365 -14.607 1.00 78.00 68 LEU A O 1
ATOM 537 N N . LYS A 1 69 ? 7.143 3.106 -13.207 1.00 70.62 69 LYS A N 1
ATOM 538 C CA . LYS A 1 69 ? 8.068 3.879 -14.053 1.00 70.62 69 LYS A CA 1
ATOM 539 C C . LYS A 1 69 ? 9.304 3.078 -14.472 1.00 70.62 69 LYS A C 1
ATOM 541 O O . LYS A 1 69 ? 9.782 3.289 -15.584 1.00 70.62 69 LYS A O 1
ATOM 546 N N . ARG A 1 70 ? 9.799 2.171 -13.625 1.00 63.78 70 ARG A N 1
ATOM 547 C CA . ARG A 1 70 ? 10.976 1.332 -13.910 1.00 63.78 70 ARG A CA 1
ATOM 548 C C . ARG A 1 70 ? 10.665 0.050 -14.689 1.00 63.78 70 ARG A C 1
ATOM 550 O O . ARG A 1 70 ? 11.584 -0.538 -15.242 1.00 63.78 70 ARG A O 1
ATOM 557 N N . ARG A 1 71 ? 9.403 -0.395 -14.734 1.00 61.28 71 ARG A N 1
ATOM 558 C CA . ARG A 1 71 ? 8.997 -1.711 -15.273 1.00 61.28 71 ARG A CA 1
ATOM 559 C C . ARG A 1 71 ? 8.181 -1.632 -16.568 1.00 61.28 71 ARG A C 1
ATOM 561 O O . ARG A 1 71 ? 7.634 -2.644 -16.994 1.00 61.28 71 ARG A O 1
ATOM 568 N N . LEU A 1 72 ? 8.074 -0.461 -17.200 1.00 58.28 72 LEU A N 1
ATOM 569 C CA . LEU A 1 72 ? 7.314 -0.271 -18.444 1.00 58.28 72 LEU A CA 1
ATOM 570 C C . LEU A 1 72 ? 7.986 -0.957 -19.650 1.00 58.28 72 LEU A C 1
ATOM 572 O O . LEU A 1 72 ? 8.541 -0.311 -20.530 1.00 58.28 72 LEU A O 1
ATOM 576 N N . LEU A 1 73 ? 7.883 -2.284 -19.693 1.00 55.19 73 LEU A N 1
ATOM 577 C CA . LEU A 1 73 ? 8.008 -3.125 -20.878 1.00 55.19 73 LEU A CA 1
ATOM 578 C C . LEU A 1 73 ? 6.597 -3.338 -21.450 1.00 55.19 73 LEU A C 1
ATOM 580 O O . LEU A 1 73 ? 6.001 -4.385 -21.226 1.00 55.19 73 LEU A O 1
ATOM 584 N N . GLY A 1 74 ? 6.011 -2.314 -22.081 1.00 57.84 74 GLY A N 1
ATOM 585 C CA . GLY A 1 74 ? 4.835 -2.414 -22.974 1.00 57.84 74 GLY A CA 1
ATOM 586 C C . GLY A 1 74 ? 3.506 -3.002 -22.451 1.00 57.84 74 GLY A C 1
ATOM 587 O O . GLY A 1 74 ? 2.530 -2.977 -23.189 1.00 57.84 74 GLY A O 1
ATOM 588 N N . LEU A 1 75 ? 3.428 -3.524 -21.220 1.00 60.34 75 LEU A N 1
ATOM 589 C CA . LEU A 1 75 ? 2.286 -4.325 -20.746 1.00 60.34 75 LEU A CA 1
ATOM 590 C C . LEU A 1 75 ? 1.192 -3.506 -20.043 1.00 60.34 75 LEU A C 1
ATOM 592 O O . LEU A 1 75 ? 0.037 -3.922 -19.986 1.00 60.34 75 LEU A O 1
ATOM 596 N N . PHE A 1 76 ? 1.546 -2.345 -19.492 1.00 63.41 76 PHE A N 1
ATOM 597 C CA . PHE A 1 76 ? 0.598 -1.447 -18.839 1.00 63.41 76 PHE A CA 1
ATOM 598 C C . PHE A 1 76 ? 0.259 -0.327 -19.821 1.00 63.41 76 PHE A C 1
ATOM 600 O O . PHE A 1 76 ? 1.119 0.501 -20.116 1.00 63.41 76 PHE A O 1
ATOM 607 N N . GLY A 1 77 ? -0.981 -0.291 -20.321 1.00 55.72 77 GLY A N 1
ATOM 608 C CA . GLY A 1 77 ? -1.495 0.718 -21.266 1.00 55.72 77 GLY A CA 1
ATOM 609 C C . GLY A 1 77 ? -1.566 2.156 -20.720 1.00 55.72 77 GLY A C 1
ATOM 610 O O . GLY A 1 77 ? -2.346 2.961 -21.210 1.00 55.72 77 GLY A O 1
ATOM 611 N N . GLY A 1 78 ? -0.785 2.475 -19.686 1.00 60.59 78 GLY A N 1
ATOM 612 C CA . GLY A 1 78 ? -0.712 3.767 -19.018 1.00 60.59 78 GLY A CA 1
ATOM 613 C C . GLY A 1 78 ? -0.004 3.664 -17.663 1.00 60.59 78 GLY A C 1
ATOM 614 O O . GLY A 1 78 ? 0.009 2.613 -17.020 1.00 60.59 78 GLY A O 1
ATOM 615 N N . ARG A 1 79 ? 0.585 4.775 -17.203 1.00 70.38 79 ARG A N 1
ATOM 616 C CA . ARG A 1 79 ? 1.125 4.922 -15.840 1.00 70.38 79 ARG A CA 1
ATOM 617 C C . ARG A 1 79 ? -0.006 5.188 -14.850 1.00 70.38 79 ARG A C 1
ATOM 619 O O . ARG A 1 79 ? -0.166 6.311 -14.389 1.00 70.38 79 ARG A O 1
ATOM 626 N N . SER A 1 80 ? -0.801 4.169 -14.557 1.00 83.44 80 SER A N 1
ATOM 627 C CA . SER A 1 80 ? -1.910 4.295 -13.615 1.00 83.44 80 SER A CA 1
ATOM 628 C C . SER A 1 80 ? -1.981 3.095 -12.680 1.00 83.44 80 SER A C 1
ATOM 630 O O . SER A 1 80 ? -1.829 1.945 -13.100 1.00 83.44 80 SER A O 1
ATOM 632 N N . THR A 1 81 ? -2.240 3.375 -11.406 1.00 88.38 81 THR A N 1
ATOM 633 C CA . THR A 1 81 ? -2.572 2.379 -10.380 1.00 88.38 81 THR A CA 1
ATOM 634 C C . THR A 1 81 ? -3.845 1.607 -10.746 1.00 88.38 81 THR A C 1
ATOM 636 O O . THR A 1 81 ? -3.935 0.417 -10.453 1.00 88.38 81 THR A O 1
ATOM 639 N N . TYR A 1 82 ? -4.765 2.221 -11.501 1.00 88.75 82 TYR A N 1
ATOM 640 C CA . TYR A 1 82 ? -5.951 1.561 -12.050 1.00 88.75 82 TYR A CA 1
ATOM 641 C C . TYR A 1 82 ? -5.598 0.479 -13.085 1.00 88.75 82 TYR A C 1
ATOM 643 O O . TYR A 1 82 ? -6.079 -0.650 -13.010 1.00 88.75 82 TYR A O 1
ATOM 651 N N . ALA A 1 83 ? -4.685 0.776 -14.017 1.00 87.00 83 ALA A N 1
ATOM 652 C CA . ALA A 1 83 ? -4.213 -0.208 -14.998 1.00 87.00 83 ALA A CA 1
ATOM 653 C C . ALA A 1 83 ? -3.430 -1.357 -14.333 1.00 87.00 83 ALA A C 1
ATOM 655 O O . ALA A 1 83 ? -3.513 -2.509 -14.767 1.00 87.00 83 ALA A O 1
ATOM 656 N N . LEU A 1 84 ? -2.689 -1.056 -13.261 1.00 86.88 84 LEU A N 1
ATOM 657 C CA . LEU A 1 84 ? -2.033 -2.069 -12.437 1.00 86.88 84 LEU A CA 1
ATOM 658 C C . LEU A 1 84 ? -3.060 -2.988 -11.758 1.00 86.88 84 LEU A C 1
ATOM 660 O O . LEU A 1 84 ? -2.889 -4.205 -11.795 1.00 86.88 84 LEU A O 1
ATOM 664 N N . LEU A 1 85 ? -4.140 -2.434 -11.200 1.00 90.69 85 LEU A N 1
ATOM 665 C CA . LEU A 1 85 ? -5.208 -3.213 -10.571 1.00 9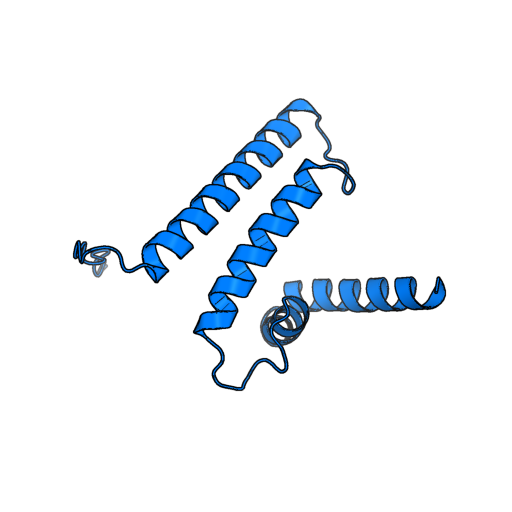0.69 85 LEU A CA 1
ATOM 666 C C . LEU A 1 85 ? -5.869 -4.181 -11.566 1.00 90.69 85 LEU A C 1
ATOM 668 O O . LEU A 1 85 ? -6.004 -5.364 -11.258 1.00 90.69 85 LEU A O 1
ATOM 672 N N . HIS A 1 86 ? -6.172 -3.720 -12.785 1.00 89.81 86 HIS A N 1
ATOM 673 C CA . HIS A 1 86 ? -6.657 -4.569 -13.888 1.00 89.81 86 HIS A CA 1
ATOM 674 C C . HIS A 1 86 ? -5.715 -5.731 -14.219 1.00 89.81 86 HIS A C 1
ATOM 676 O O . HIS A 1 86 ? -6.162 -6.819 -14.578 1.00 89.81 86 HIS A O 1
ATOM 682 N N . ASN A 1 87 ? -4.402 -5.523 -14.115 1.00 88.44 87 ASN A N 1
ATOM 683 C CA . ASN A 1 87 ? -3.423 -6.576 -14.368 1.00 88.44 87 ASN A CA 1
ATOM 684 C C . ASN A 1 87 ? -3.383 -7.607 -13.227 1.00 88.44 87 ASN A C 1
ATOM 686 O O . ASN A 1 87 ? -3.430 -8.805 -13.495 1.00 88.44 87 ASN A O 1
ATOM 690 N N . ILE A 1 88 ? -3.356 -7.149 -11.970 1.00 90.81 88 ILE A N 1
ATOM 691 C CA . ILE A 1 88 ? -3.303 -8.013 -10.778 1.00 90.81 88 ILE A CA 1
ATOM 692 C C . ILE A 1 88 ? -4.590 -8.838 -10.634 1.00 90.81 88 ILE A C 1
ATOM 694 O O . ILE A 1 88 ? -4.525 -10.022 -10.305 1.00 90.81 88 ILE A O 1
ATOM 698 N N . ALA A 1 89 ? -5.749 -8.251 -10.940 1.00 94.19 89 ALA A N 1
ATOM 699 C CA . ALA A 1 89 ? -7.054 -8.909 -10.864 1.00 94.19 89 ALA A CA 1
ATOM 700 C C . ALA A 1 89 ? -7.159 -10.188 -11.714 1.00 94.19 89 ALA A C 1
ATOM 702 O O . ALA A 1 89 ? -7.954 -11.067 -11.400 1.00 94.19 89 ALA A O 1
ATOM 703 N N . LYS A 1 90 ? -6.332 -10.338 -12.758 1.00 92.00 90 LYS A N 1
ATOM 704 C CA . LYS A 1 90 ? -6.285 -11.559 -13.582 1.00 92.00 90 LYS A CA 1
ATOM 705 C C . LYS A 1 90 ? -5.763 -12.779 -12.821 1.00 92.00 90 LYS A C 1
ATOM 707 O O . LYS A 1 90 ? -6.023 -13.903 -13.237 1.00 92.00 90 LYS A O 1
ATOM 712 N N . PHE A 1 91 ? -5.008 -12.556 -11.747 1.00 94.50 91 PHE A N 1
ATOM 713 C CA . PHE A 1 91 ? -4.291 -13.600 -11.014 1.00 94.50 91 PHE A CA 1
ATOM 714 C C . PHE A 1 91 ? -4.659 -13.659 -9.524 1.00 94.50 91 PHE A C 1
ATOM 716 O O . PHE A 1 91 ? -4.252 -14.596 -8.844 1.00 94.50 91 PHE A O 1
ATOM 723 N N . CYS A 1 92 ? -5.408 -12.679 -9.008 1.00 95.88 92 CYS A N 1
ATOM 724 C CA . CYS A 1 92 ? -5.791 -12.585 -7.599 1.00 95.88 92 CYS A CA 1
ATOM 725 C C . CYS A 1 92 ? -7.299 -12.282 -7.472 1.00 95.88 92 CYS A C 1
ATOM 727 O O . CYS A 1 92 ? -7.739 -11.205 -7.894 1.00 95.88 92 CYS A O 1
ATOM 729 N N . PRO A 1 93 ? -8.100 -13.203 -6.901 1.00 95.06 93 PRO A N 1
ATOM 730 C CA . PRO A 1 93 ? -9.552 -13.038 -6.796 1.00 95.06 93 PRO A CA 1
ATOM 731 C C . PRO A 1 93 ? -9.956 -11.888 -5.860 1.00 95.06 93 PRO A C 1
ATOM 733 O O . PRO A 1 93 ? -10.944 -11.193 -6.112 1.00 95.06 93 PRO A O 1
ATOM 736 N N . GLU A 1 94 ? -9.170 -11.617 -4.819 1.00 95.94 94 GLU A N 1
ATOM 737 C CA . GLU A 1 94 ? -9.376 -10.476 -3.926 1.00 95.94 94 GLU A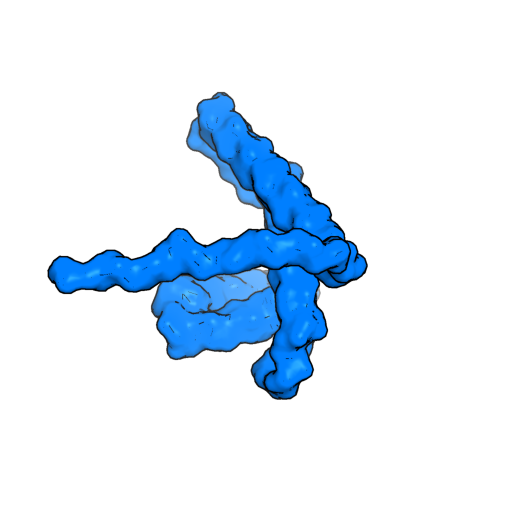 CA 1
ATOM 738 C C . GLU A 1 94 ? -9.211 -9.160 -4.695 1.00 95.94 94 GLU A C 1
ATOM 740 O O . GLU A 1 94 ? -10.055 -8.269 -4.603 1.00 95.94 94 GLU A O 1
ATOM 745 N N . ALA A 1 95 ? -8.177 -9.061 -5.535 1.00 94.62 95 ALA A N 1
ATOM 746 C CA . ALA A 1 95 ? -7.965 -7.901 -6.395 1.00 94.62 95 ALA A CA 1
ATOM 747 C C . ALA A 1 95 ? -9.072 -7.744 -7.450 1.00 94.62 95 ALA A C 1
ATOM 749 O O . ALA A 1 95 ? -9.463 -6.617 -7.744 1.00 94.62 95 ALA A O 1
ATOM 750 N N . ALA A 1 96 ? -9.623 -8.839 -7.986 1.00 95.00 96 ALA A N 1
ATOM 751 C CA . ALA A 1 96 ? -10.777 -8.788 -8.891 1.00 95.00 96 ALA A CA 1
ATOM 752 C C . ALA A 1 96 ? -12.040 -8.245 -8.202 1.00 95.00 96 ALA A C 1
ATOM 754 O O . ALA A 1 96 ? -12.807 -7.482 -8.799 1.00 95.00 96 ALA A O 1
ATOM 755 N N . THR A 1 97 ? -12.228 -8.579 -6.924 1.00 96.56 97 THR A N 1
ATOM 756 C CA . THR A 1 97 ? -13.313 -8.022 -6.107 1.00 96.56 97 THR A CA 1
ATOM 757 C C . THR A 1 97 ? -13.130 -6.516 -5.927 1.00 96.56 97 THR A C 1
ATOM 759 O O . THR A 1 97 ? -14.059 -5.755 -6.192 1.00 96.56 97 THR A O 1
ATOM 762 N N . VAL A 1 98 ? -11.922 -6.068 -5.561 1.00 95.12 98 VAL A N 1
ATOM 763 C CA . VAL A 1 98 ? -11.610 -4.632 -5.445 1.00 95.12 98 VAL A CA 1
ATOM 764 C C . VAL A 1 98 ? -11.818 -3.920 -6.779 1.00 95.12 98 VAL A C 1
ATOM 766 O O . VAL A 1 98 ? -12.481 -2.891 -6.808 1.00 95.12 98 VAL A O 1
ATOM 769 N N . LEU A 1 99 ? -11.340 -4.489 -7.888 1.00 94.50 99 LEU A N 1
ATOM 770 C CA . LEU A 1 99 ? -11.523 -3.925 -9.225 1.00 94.50 99 LEU A CA 1
ATOM 771 C C . LEU A 1 99 ? -13.001 -3.727 -9.570 1.00 94.50 99 LEU A C 1
ATOM 773 O O . LEU A 1 99 ? -13.378 -2.675 -10.078 1.00 94.50 99 LEU A O 1
ATOM 777 N N . THR A 1 100 ? -13.841 -4.714 -9.261 1.00 94.75 100 THR A N 1
ATOM 778 C CA . THR A 1 100 ? -15.291 -4.622 -9.479 1.00 94.75 100 THR A CA 1
ATOM 779 C C . THR A 1 100 ? -15.897 -3.460 -8.690 1.00 94.75 100 THR A C 1
ATOM 781 O O . THR A 1 100 ? -16.728 -2.726 -9.219 1.00 94.75 100 THR A O 1
ATOM 784 N N . LEU A 1 101 ? -15.472 -3.263 -7.438 1.00 93.94 101 LEU A N 1
ATOM 785 C CA . LEU A 1 101 ? -15.913 -2.132 -6.617 1.00 93.94 101 LEU A CA 1
ATOM 786 C C . LEU A 1 101 ? -15.400 -0.794 -7.161 1.00 93.94 101 LEU A C 1
ATOM 788 O O . LEU A 1 101 ? -16.148 0.177 -7.171 1.00 93.94 101 LEU A O 1
ATOM 792 N N . THR A 1 102 ? -14.157 -0.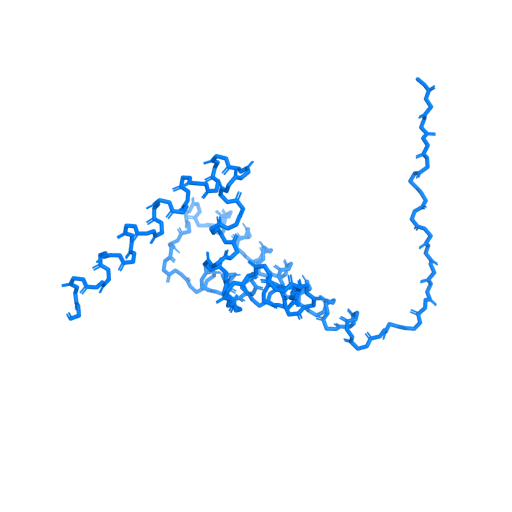741 -7.644 1.00 92.00 102 THR A N 1
ATOM 793 C CA . THR A 1 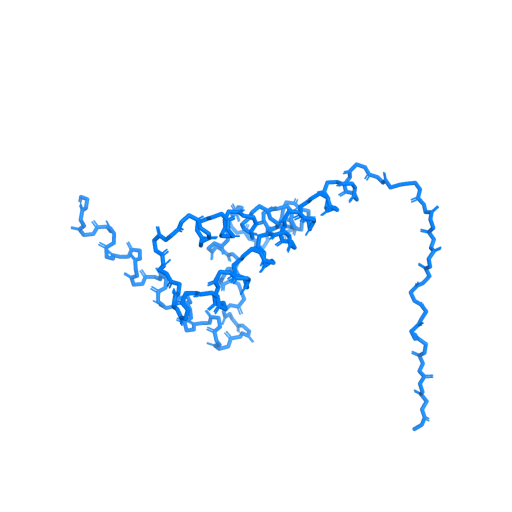102 ? -13.573 0.465 -8.246 1.00 92.00 102 THR A CA 1
ATOM 794 C C . THR A 1 102 ? -14.292 0.868 -9.529 1.00 92.00 102 THR A C 1
ATOM 796 O O . THR A 1 102 ? -14.544 2.051 -9.715 1.00 92.00 102 THR A O 1
ATOM 799 N N . ILE A 1 103 ? -14.652 -0.091 -10.391 1.00 92.06 103 ILE A N 1
ATOM 800 C CA . ILE A 1 103 ? -15.427 0.178 -11.613 1.00 92.06 103 ILE A CA 1
ATOM 801 C C . ILE A 1 103 ? -16.776 0.800 -11.245 1.00 92.06 103 ILE A C 1
ATOM 803 O O . ILE A 1 103 ? -17.093 1.878 -11.731 1.00 92.06 103 ILE A O 1
ATOM 807 N N . ARG A 1 104 ? -17.508 0.185 -10.306 1.00 90.25 104 ARG A N 1
ATOM 808 C CA . ARG A 1 104 ? -18.800 0.710 -9.833 1.00 90.25 104 ARG A CA 1
ATOM 809 C C . ARG A 1 104 ? -18.685 2.124 -9.268 1.00 90.25 104 ARG A C 1
ATOM 811 O O . ARG A 1 104 ? -19.474 2.984 -9.626 1.00 90.25 104 ARG A O 1
ATOM 818 N N . ALA A 1 105 ? -17.680 2.371 -8.428 1.00 86.12 105 ALA A N 1
ATOM 819 C CA . ALA A 1 105 ? -17.454 3.694 -7.854 1.00 86.12 105 ALA A CA 1
ATOM 820 C C . ALA A 1 105 ? -17.124 4.752 -8.922 1.00 86.12 105 ALA A C 1
ATOM 822 O O . ALA A 1 105 ? -17.499 5.910 -8.771 1.00 86.12 105 ALA A O 1
ATOM 823 N N . HIS A 1 106 ? -16.433 4.363 -9.996 1.00 79.88 106 HIS A N 1
ATOM 824 C CA . HIS A 1 106 ? -16.118 5.275 -11.090 1.00 79.88 106 HIS A CA 1
ATOM 825 C C . HIS A 1 106 ? -17.340 5.575 -11.967 1.00 79.88 106 HIS A C 1
ATOM 827 O O . HIS A 1 106 ? -17.526 6.720 -12.370 1.00 79.88 106 HIS A O 1
ATOM 833 N N . ASP A 1 107 ? -18.192 4.575 -12.210 1.00 75.44 107 ASP A N 1
ATOM 834 C CA . AS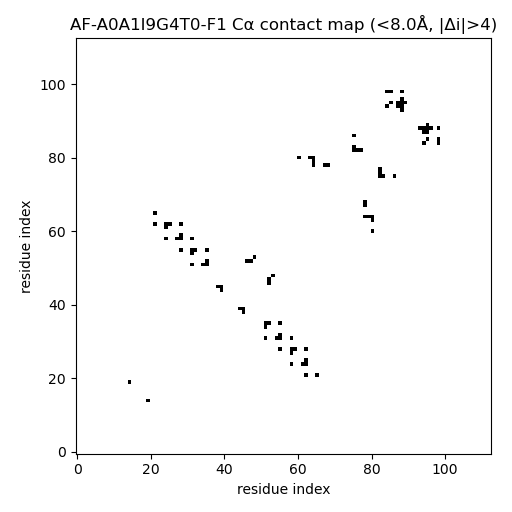P A 1 107 ? -19.471 4.765 -12.901 1.00 75.44 107 ASP A CA 1
ATOM 835 C C . ASP A 1 107 ? -20.402 5.689 -12.096 1.00 75.44 107 ASP A C 1
ATOM 837 O O . ASP A 1 107 ? -21.036 6.572 -12.672 1.00 75.44 107 ASP A O 1
ATOM 841 N N . ASP A 1 108 ? -20.426 5.557 -10.764 1.00 67.31 108 ASP A N 1
ATOM 842 C CA . ASP A 1 108 ? -21.189 6.448 -9.884 1.00 67.31 108 ASP A CA 1
ATOM 843 C C . ASP A 1 108 ? -20.688 7.904 -9.969 1.00 67.31 108 ASP A C 1
ATOM 845 O O . ASP A 1 108 ? -21.506 8.818 -10.026 1.00 67.31 108 ASP A O 1
ATOM 849 N N . GLU A 1 109 ? -19.372 8.155 -10.049 1.00 58.72 109 GLU A N 1
ATOM 850 C CA . GLU A 1 109 ? -18.831 9.515 -10.238 1.00 58.72 109 GLU A CA 1
ATOM 851 C C . GLU A 1 109 ? -19.216 10.142 -11.590 1.00 58.72 109 GLU A C 1
ATOM 853 O O . GLU A 1 109 ? -19.370 11.359 -11.661 1.00 58.72 109 GLU A O 1
ATOM 858 N N . ILE A 1 110 ? -19.424 9.348 -12.646 1.00 53.09 110 ILE A N 1
ATOM 859 C CA . ILE A 1 110 ? -19.824 9.846 -13.977 1.00 53.09 110 ILE A CA 1
ATOM 860 C C . ILE A 1 110 ? -21.299 10.276 -14.006 1.00 53.09 110 ILE A C 1
ATOM 862 O O . ILE A 1 110 ? -21.659 11.166 -14.769 1.00 53.09 110 ILE A O 1
ATOM 866 N N . VAL A 1 111 ? -22.159 9.696 -13.163 1.00 46.44 111 VAL A N 1
ATOM 867 C CA . VAL A 1 111 ? -23.593 10.047 -13.103 1.00 46.44 111 VAL A CA 1
ATOM 868 C C . VAL A 1 111 ? -23.842 11.382 -12.377 1.00 46.44 111 VAL A C 1
ATOM 870 O O . VAL A 1 111 ? -24.901 11.986 -12.550 1.00 46.44 111 VAL A O 1
ATOM 873 N N . PHE A 1 112 ? -22.876 11.875 -11.595 1.00 41.28 112 PHE A N 1
ATOM 874 C CA . PHE A 1 112 ? -22.961 13.161 -10.887 1.00 41.28 112 PHE A CA 1
ATOM 875 C C . PHE A 1 112 ? -22.253 14.331 -11.600 1.00 41.28 112 PHE A C 1
ATOM 877 O O . PHE A 1 112 ? -22.174 15.416 -11.015 1.00 41.28 112 PHE A O 1
ATOM 884 N N . VAL A 1 113 ? -21.756 14.136 -12.830 1.00 42.31 113 VAL A N 1
ATOM 885 C CA . VAL A 1 113 ? -21.133 15.181 -13.673 1.00 42.31 113 VAL A CA 1
ATOM 886 C C . VAL A 1 113 ? -22.044 15.571 -14.830 1.00 42.31 113 VAL A C 1
ATOM 888 O O . VAL A 1 113 ? -22.571 14.665 -15.509 1.00 42.31 113 VAL A O 1
#